Protein AF-A0AAD4UIL1-F1 (afdb_monomer_lite)

Secondary structure (DSSP, 8-state):
--TTGGGGTTSS-S---------------SS--SPPTT-EE-TT-EEEEEE-SS-EEEEE-SS-EEEEEE-THHHH-TTHHHH-TTTTT--EEEEES-GGGGGGSPPHHHHHHHHHHH--

InterPro domains:
  IPR000089 Biotin/lipoyl attachment [PS50968] (10-95)
  IPR002930 Glycine cleavage system H-protein [PTHR11715] (34-119)
  IPR003016 2-oxo acid dehydrogenase, lipoyl-binding site [PS00189] (38-67)
  IPR011053 Single hybrid motif [SSF51230] (33-117)
  IPR033753 Glycine cleavage system H-protein/Simiate [PF01597] (34-117)
  IPR033753 Glycine cleavage system H-protein/Simiate [cd06848] (34-94)

Structure (mmCIF, N/CA/C/O backbone):
data_AF-A0AAD4UIL1-F1
#
_entry.id   AF-A0AAD4UIL1-F1
#
loop_
_atom_site.group_PDB
_atom_site.id
_atom_site.type_symbol
_atom_site.label_atom_id
_atom_site.label_alt_id
_atom_site.label_comp_id
_atom_site.label_asym_id
_atom_site.label_entity_id
_atom_site.label_seq_id
_atom_site.pdbx_PDB_ins_code
_atom_site.Cartn_x
_atom_site.Cartn_y
_atom_site.Cartn_z
_atom_site.occupancy
_atom_site.B_iso_or_equiv
_atom_site.auth_seq_id
_atom_site.auth_comp_id
_atom_site.auth_asym_id
_atom_site.auth_atom_id
_atom_site.pdbx_PDB_model_num
ATOM 1 N N . MET A 1 1 ? -10.685 11.706 -0.326 1.00 35.84 1 MET A N 1
ATOM 2 C CA . MET A 1 1 ? -11.584 11.230 0.735 1.00 35.84 1 MET A CA 1
ATOM 3 C C . MET A 1 1 ? -10.868 10.108 1.486 1.00 35.84 1 MET A C 1
ATOM 5 O O . MET A 1 1 ? -11.156 8.947 1.304 1.00 35.84 1 MET A O 1
ATOM 9 N N . ALA A 1 2 ? -9.837 10.485 2.258 1.00 30.12 2 ALA A N 1
ATOM 10 C CA . ALA A 1 2 ? -9.046 9.617 3.154 1.00 30.12 2 ALA A CA 1
ATOM 11 C C . ALA A 1 2 ? -8.089 10.464 4.034 1.00 30.12 2 ALA A C 1
ATOM 13 O O . ALA A 1 2 ? -7.008 10.062 4.460 1.00 30.12 2 ALA A O 1
ATOM 14 N N . LEU A 1 3 ? -8.466 11.729 4.244 1.00 29.22 3 LEU A N 1
ATOM 15 C CA . LEU A 1 3 ? -7.540 12.845 4.435 1.00 29.22 3 LEU A CA 1
ATOM 16 C C . LEU A 1 3 ? -7.178 13.132 5.902 1.00 29.22 3 LEU A C 1
ATOM 18 O O . LEU A 1 3 ? -6.799 14.258 6.220 1.00 29.22 3 LEU A O 1
ATOM 22 N N . ARG A 1 4 ? -7.338 12.187 6.835 1.00 30.48 4 ARG A N 1
ATOM 23 C CA . ARG A 1 4 ? -7.168 12.520 8.265 1.00 30.48 4 ARG A CA 1
ATOM 24 C C . ARG A 1 4 ? -6.397 11.516 9.123 1.00 30.48 4 ARG A C 1
ATOM 26 O O . ARG A 1 4 ? -5.962 11.929 10.193 1.00 30.48 4 ARG A O 1
ATOM 33 N N . ALA A 1 5 ? -6.086 10.309 8.643 1.00 29.77 5 ALA A N 1
ATOM 34 C CA . ALA A 1 5 ? -5.159 9.407 9.347 1.00 29.77 5 ALA A CA 1
ATOM 35 C C . ALA A 1 5 ? -3.706 9.937 9.349 1.00 29.77 5 ALA A C 1
ATOM 37 O O . ALA A 1 5 ? -2.970 9.767 10.318 1.00 29.77 5 ALA A O 1
ATOM 38 N N . VAL A 1 6 ? -3.322 10.703 8.321 1.00 34.38 6 VAL A N 1
ATOM 39 C CA . VAL A 1 6 ? -1.975 11.297 8.202 1.00 34.38 6 VAL A CA 1
ATOM 40 C C . VAL A 1 6 ? -1.730 12.421 9.223 1.00 34.38 6 VAL A C 1
ATOM 42 O O . VAL A 1 6 ? -0.586 12.712 9.567 1.00 34.38 6 VAL A O 1
ATOM 45 N N . ARG A 1 7 ? -2.785 13.031 9.792 1.00 29.95 7 ARG A N 1
ATOM 46 C CA . ARG A 1 7 ? -2.612 14.101 10.793 1.00 29.95 7 ARG A CA 1
ATOM 47 C C . ARG A 1 7 ? -2.018 13.610 12.116 1.00 29.95 7 ARG A C 1
ATOM 49 O O . ARG A 1 7 ? -1.372 14.408 12.787 1.00 29.95 7 ARG A O 1
ATOM 56 N N . SER A 1 8 ? -2.159 12.327 12.463 1.00 29.12 8 SER A N 1
ATOM 57 C CA . SER A 1 8 ? -1.550 11.780 13.686 1.00 29.12 8 SER A CA 1
ATOM 58 C C . SER A 1 8 ? -0.031 11.605 13.567 1.00 29.12 8 SER A C 1
ATOM 60 O O . SER A 1 8 ? 0.677 11.647 14.568 1.00 29.12 8 SER A O 1
ATOM 62 N N . VAL A 1 9 ? 0.493 11.477 12.344 1.00 36.4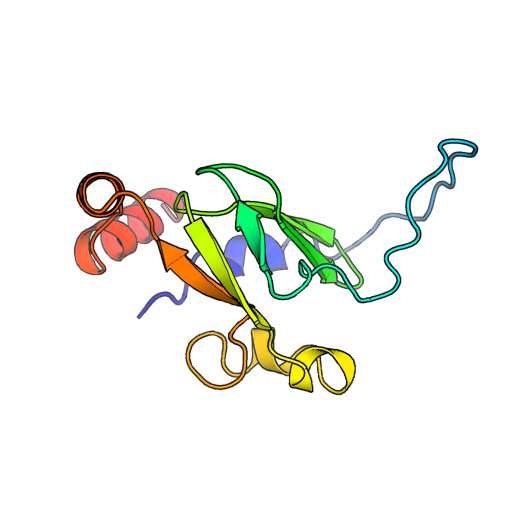1 9 VAL A N 1
ATOM 63 C CA . VAL A 1 9 ? 1.939 11.337 12.090 1.00 36.41 9 VAL A CA 1
ATOM 64 C C . VAL A 1 9 ? 2.655 12.693 12.175 1.00 36.41 9 VAL A C 1
ATOM 66 O O . VAL A 1 9 ? 3.857 12.770 12.418 1.00 36.41 9 VAL A O 1
ATOM 69 N N . GLN A 1 10 ? 1.918 13.799 12.042 1.00 28.98 10 GLN A N 1
ATOM 70 C CA . GLN A 1 10 ? 2.496 15.141 11.966 1.00 28.98 10 GLN A CA 1
ATOM 71 C C . GLN A 1 10 ? 2.915 15.721 13.332 1.00 28.98 10 GLN A C 1
ATOM 73 O O . GLN A 1 10 ? 3.679 16.686 13.365 1.00 28.98 10 GLN A O 1
ATOM 78 N N . ALA A 1 11 ? 2.474 15.135 14.453 1.00 26.31 11 ALA A N 1
ATOM 79 C CA . ALA A 1 11 ? 2.757 15.650 15.799 1.00 26.31 11 ALA A CA 1
ATOM 80 C C . ALA A 1 11 ? 4.059 15.111 16.428 1.00 26.31 11 ALA A C 1
ATOM 82 O O . ALA A 1 11 ? 4.704 15.825 17.190 1.00 26.31 11 ALA A O 1
ATOM 83 N N . ALA A 1 12 ? 4.510 13.904 16.077 1.00 30.36 12 ALA A N 1
ATOM 84 C CA . ALA A 1 12 ? 5.709 13.280 16.667 1.00 30.36 12 ALA A CA 1
ATOM 85 C C . ALA A 1 12 ? 7.016 13.674 15.957 1.00 30.36 12 ALA A C 1
ATOM 87 O O . ALA A 1 12 ? 8.059 13.041 16.064 1.00 30.36 12 ALA A O 1
ATOM 88 N N . VAL A 1 13 ? 6.945 14.743 15.178 1.00 31.59 13 VAL A N 1
ATOM 89 C CA . VAL A 1 13 ? 7.890 15.088 14.124 1.00 31.59 13 VAL A CA 1
ATOM 90 C C . VAL A 1 13 ? 8.940 16.088 14.660 1.00 31.59 13 VAL A C 1
ATOM 92 O O . VAL A 1 13 ? 9.591 16.831 13.928 1.00 31.59 13 VAL A O 1
ATOM 95 N N . GLY A 1 14 ? 9.148 16.086 15.974 1.00 29.44 14 GLY A N 1
ATOM 96 C CA . GLY A 1 14 ? 10.139 16.890 16.670 1.00 29.44 14 GLY A CA 1
ATOM 97 C C . GLY A 1 14 ? 10.820 16.068 17.752 1.00 29.44 14 GLY A C 1
ATOM 98 O O . GLY A 1 14 ? 10.195 15.736 18.748 1.00 29.44 14 GLY A O 1
ATOM 99 N N . SER A 1 15 ? 12.125 15.856 17.575 1.00 31.98 15 SER A N 1
ATOM 100 C CA . SER A 1 15 ? 13.057 15.366 18.595 1.00 31.98 15 SER A CA 1
ATOM 101 C C . SER A 1 15 ? 13.005 13.859 18.876 1.00 31.98 15 SER A C 1
ATOM 103 O O . SER A 1 15 ? 12.206 13.405 19.678 1.00 31.98 15 SER A O 1
ATOM 105 N N . LEU A 1 16 ? 13.943 13.087 18.321 1.00 33.00 16 LEU A N 1
ATOM 106 C CA . LEU A 1 16 ? 15.039 12.532 19.124 1.00 33.00 16 LEU A CA 1
ATOM 107 C C . LEU A 1 16 ? 16.069 11.809 18.250 1.00 33.00 16 LEU A C 1
ATOM 109 O O . LEU A 1 16 ? 15.821 11.422 17.116 1.00 33.00 16 LEU A O 1
ATOM 113 N N . ARG A 1 17 ? 17.275 11.740 18.802 1.00 29.45 17 ARG A N 1
ATOM 114 C CA . ARG A 1 17 ? 18.549 11.439 18.158 1.00 29.45 17 ARG A CA 1
ATOM 115 C C . ARG A 1 17 ? 18.777 9.940 17.951 1.00 29.45 17 ARG A C 1
ATOM 117 O O . ARG A 1 17 ? 18.259 9.114 18.691 1.00 29.45 17 ARG A O 1
ATOM 124 N N . ALA A 1 18 ? 19.655 9.657 16.993 1.00 35.88 18 ALA A N 1
ATOM 125 C CA . ALA A 1 18 ? 20.269 8.369 16.701 1.00 35.88 18 ALA A CA 1
ATOM 126 C C . ALA A 1 18 ? 20.747 7.593 17.941 1.00 35.88 18 ALA A C 1
ATOM 128 O O . ALA A 1 18 ? 21.434 8.155 18.796 1.00 35.88 18 ALA A O 1
ATOM 129 N N . ILE A 1 19 ? 20.497 6.279 17.942 1.00 34.09 19 ILE A N 1
ATOM 130 C CA . ILE A 1 19 ? 21.306 5.275 18.641 1.00 34.09 19 ILE A CA 1
ATOM 131 C C . ILE A 1 19 ? 21.478 4.089 17.686 1.00 34.09 19 ILE A C 1
ATOM 133 O O . ILE A 1 19 ? 20.508 3.450 17.290 1.00 34.09 19 ILE A O 1
ATOM 137 N N . SER A 1 20 ? 22.725 3.830 17.291 1.00 42.25 20 SER A N 1
ATOM 138 C CA . SER A 1 20 ? 23.121 2.630 16.555 1.00 42.25 20 SER A CA 1
ATOM 139 C C . SER A 1 20 ? 23.087 1.405 17.468 1.00 42.25 20 SER A C 1
ATOM 141 O O . SER A 1 20 ? 23.579 1.489 18.595 1.00 42.25 20 SER A O 1
ATOM 143 N N . ALA A 1 21 ? 22.647 0.255 16.957 1.00 35.38 21 ALA A N 1
ATOM 144 C CA . ALA A 1 21 ? 22.919 -1.047 17.564 1.00 35.38 21 ALA A CA 1
ATOM 145 C C . ALA A 1 21 ? 23.562 -1.998 16.527 1.00 35.38 21 ALA A C 1
ATOM 147 O O . ALA A 1 21 ? 23.149 -1.987 15.365 1.00 35.38 21 ALA A O 1
ATOM 148 N N . PRO A 1 22 ? 24.592 -2.779 16.914 1.00 46.41 22 PRO A N 1
ATOM 149 C CA . PRO A 1 22 ? 25.371 -3.625 16.015 1.00 46.41 22 PRO A CA 1
ATOM 150 C C . PRO A 1 22 ? 24.812 -5.058 15.908 1.00 46.41 22 PRO A C 1
ATOM 152 O O . PRO A 1 22 ? 24.180 -5.572 16.825 1.00 46.41 22 PRO A O 1
ATOM 155 N N . SER A 1 23 ? 25.143 -5.714 14.791 1.00 42.22 23 SER A N 1
ATOM 156 C CA . SER A 1 23 ? 25.069 -7.164 14.532 1.00 42.22 23 SER A CA 1
ATOM 157 C C . SER A 1 23 ? 23.692 -7.846 14.578 1.00 42.22 23 SER A C 1
ATOM 159 O O . SER A 1 23 ? 23.391 -8.634 15.467 1.00 42.22 23 SER A O 1
ATOM 161 N N . ALA A 1 24 ? 22.938 -7.677 13.498 1.00 35.06 24 ALA A N 1
ATOM 162 C CA . ALA A 1 24 ? 22.276 -8.793 12.824 1.00 35.06 24 ALA A CA 1
ATOM 163 C C . ALA A 1 24 ? 22.759 -8.773 11.360 1.00 35.06 24 ALA A C 1
ATOM 165 O O . ALA A 1 24 ? 23.158 -7.697 10.895 1.00 35.06 24 ALA A O 1
ATOM 166 N N . PRO A 1 25 ? 22.774 -9.891 10.608 1.00 36.41 25 PRO A N 1
ATOM 167 C CA . PRO A 1 25 ? 22.890 -9.828 9.157 1.00 36.41 25 PRO A CA 1
ATOM 168 C C . PRO A 1 25 ? 21.576 -9.246 8.627 1.00 36.41 25 PRO A C 1
ATOM 170 O O . PRO A 1 25 ? 20.727 -9.948 8.089 1.00 36.41 25 PRO A O 1
ATOM 173 N N . CYS A 1 26 ? 21.379 -7.950 8.863 1.00 30.11 26 CYS A N 1
ATOM 174 C CA . CYS A 1 26 ? 20.325 -7.169 8.264 1.00 30.11 26 CYS A CA 1
ATOM 175 C C . CYS A 1 26 ? 20.629 -7.190 6.776 1.00 30.11 26 CYS A C 1
ATOM 177 O O . CYS A 1 26 ? 21.591 -6.564 6.329 1.00 30.11 26 CYS A O 1
ATOM 179 N N . SER A 1 27 ? 19.845 -7.961 6.027 1.00 35.12 27 SER A N 1
ATOM 180 C CA . SER A 1 27 ? 19.679 -7.776 4.594 1.00 35.12 27 SER A CA 1
ATOM 181 C C . SER A 1 27 ? 19.528 -6.279 4.354 1.00 35.12 27 SER A C 1
ATOM 183 O O . SER A 1 27 ? 18.516 -5.681 4.717 1.00 35.12 27 SER A O 1
ATOM 185 N N . LEU A 1 28 ? 20.607 -5.672 3.862 1.00 30.73 28 LEU A N 1
ATOM 186 C CA . LEU A 1 28 ? 20.722 -4.246 3.623 1.00 30.73 28 LEU A CA 1
ATOM 187 C C . LEU A 1 28 ? 19.564 -3.848 2.715 1.00 30.73 28 LEU A C 1
ATOM 189 O O . LEU A 1 28 ? 19.564 -4.202 1.538 1.00 30.73 28 LEU A O 1
ATOM 193 N N . ARG A 1 29 ? 18.583 -3.118 3.239 1.00 39.31 29 ARG A N 1
ATOM 194 C CA . ARG A 1 29 ? 17.542 -2.503 2.414 1.00 39.31 29 ARG A CA 1
ATOM 195 C C . ARG A 1 29 ? 17.703 -0.984 2.474 1.00 39.31 29 ARG A C 1
ATOM 197 O O . ARG A 1 29 ? 17.083 -0.334 3.304 1.00 39.31 29 ARG A O 1
ATOM 204 N N . PRO A 1 30 ? 18.602 -0.412 1.649 1.00 36.84 30 PRO A N 1
ATOM 205 C CA . PRO A 1 30 ? 18.808 1.032 1.566 1.00 36.84 30 PRO A CA 1
ATOM 206 C C . PRO A 1 30 ? 17.734 1.654 0.671 1.00 36.84 30 PRO A C 1
ATOM 208 O O . PRO A 1 30 ? 17.709 1.316 -0.504 1.00 36.84 30 PRO A O 1
ATOM 211 N N . TRP A 1 31 ? 16.843 2.513 1.188 1.00 39.16 31 TRP A N 1
ATOM 212 C CA . TRP A 1 31 ? 15.724 3.180 0.462 1.00 39.16 31 TRP A CA 1
ATOM 213 C C . TRP A 1 31 ? 14.805 2.255 -0.387 1.00 39.16 31 TRP A C 1
ATOM 215 O O . TRP A 1 31 ? 13.803 2.693 -0.943 1.00 39.16 31 TRP A O 1
ATOM 225 N N . GLY A 1 32 ? 15.120 0.957 -0.422 1.00 50.81 32 GLY A N 1
ATOM 226 C CA . GLY A 1 32 ? 14.456 -0.181 -1.024 1.00 50.81 32 GLY A CA 1
ATOM 227 C C . GLY A 1 32 ? 13.703 -0.936 0.050 1.00 50.81 32 GLY A C 1
ATOM 228 O O . GLY A 1 32 ? 14.033 -2.060 0.393 1.00 50.81 32 GLY A O 1
ATOM 229 N N . LEU A 1 33 ? 12.695 -0.287 0.607 1.00 62.00 33 LEU A N 1
ATOM 230 C CA . LEU A 1 33 ? 11.800 -0.872 1.595 1.00 62.00 33 LEU A CA 1
ATOM 231 C C . LEU A 1 33 ? 10.497 -1.339 0.935 1.00 62.00 33 LEU A C 1
ATOM 233 O O . LEU A 1 33 ? 9.442 -1.285 1.548 1.00 62.00 33 LEU A O 1
ATOM 237 N N . LEU A 1 34 ? 10.564 -1.763 -0.329 1.00 73.50 34 LEU A N 1
ATOM 238 C CA . LEU A 1 34 ? 9.479 -2.436 -1.039 1.00 73.50 34 LEU A CA 1
ATOM 239 C C . LEU A 1 34 ? 9.962 -3.836 -1.454 1.00 73.50 34 LEU A C 1
ATOM 241 O O . LEU A 1 34 ? 11.156 -4.010 -1.719 1.00 73.50 34 LEU A O 1
ATOM 245 N N . PRO A 1 35 ? 9.069 -4.835 -1.489 1.00 82.44 35 PRO A N 1
ATOM 246 C CA . PRO A 1 35 ? 9.406 -6.208 -1.846 1.00 82.44 35 PRO A CA 1
ATOM 247 C C . PRO A 1 35 ? 9.795 -6.313 -3.323 1.00 82.44 35 PRO A C 1
ATOM 249 O O . PRO A 1 35 ? 9.455 -5.454 -4.133 1.00 82.44 35 PRO A O 1
ATOM 252 N N . GLU A 1 36 ? 10.483 -7.387 -3.702 1.00 84.94 36 GLU A N 1
ATOM 253 C CA . GLU A 1 36 ? 10.751 -7.651 -5.117 1.00 84.94 36 GLU A CA 1
ATOM 254 C C . GLU A 1 36 ? 9.479 -8.124 -5.831 1.00 84.94 36 GLU A C 1
ATOM 256 O O . GLU A 1 36 ? 8.589 -8.735 -5.230 1.00 84.94 36 GLU A O 1
ATOM 261 N N . VAL A 1 37 ? 9.394 -7.872 -7.138 1.00 88.81 37 VAL A N 1
ATOM 262 C CA . VAL A 1 37 ? 8.332 -8.455 -7.969 1.00 88.81 37 VAL A CA 1
ATOM 263 C C . VAL A 1 37 ? 8.451 -9.983 -7.926 1.00 88.81 37 VAL A C 1
ATOM 265 O O . VAL A 1 37 ? 9.544 -10.521 -8.074 1.00 88.81 37 VAL A O 1
ATOM 268 N N . GLY A 1 38 ? 7.333 -10.672 -7.708 1.00 87.00 38 GLY A N 1
ATOM 269 C CA . GLY A 1 38 ? 7.260 -12.115 -7.468 1.00 87.00 38 GLY A CA 1
ATOM 270 C C . GLY A 1 38 ? 7.302 -12.509 -5.987 1.00 87.00 38 GLY A C 1
ATOM 271 O O . GLY A 1 38 ? 7.161 -13.687 -5.656 1.00 87.00 38 GLY A O 1
ATOM 272 N N . THR A 1 39 ? 7.473 -11.550 -5.070 1.00 88.25 39 THR A N 1
ATOM 273 C CA . THR A 1 39 ? 7.409 -11.833 -3.629 1.00 88.25 39 THR A CA 1
ATOM 274 C C . THR A 1 39 ? 5.986 -12.217 -3.239 1.00 88.25 39 THR A C 1
ATOM 276 O O . THR A 1 39 ? 5.033 -11.495 -3.542 1.00 88.25 39 THR A O 1
ATOM 279 N N . LYS A 1 40 ? 5.848 -13.338 -2.529 1.00 90.75 40 LYS A N 1
ATOM 280 C CA . LYS A 1 40 ? 4.587 -13.747 -1.910 1.00 90.75 40 LYS A CA 1
ATOM 281 C C . LYS A 1 40 ? 4.466 -13.100 -0.541 1.00 90.75 40 LYS A C 1
ATOM 283 O O . LYS A 1 40 ? 5.404 -13.173 0.243 1.00 90.75 40 LYS A O 1
ATOM 288 N N . LEU A 1 41 ? 3.320 -12.491 -0.286 1.00 88.94 41 LEU A N 1
ATOM 289 C CA . LEU A 1 41 ? 2.978 -11.838 0.968 1.00 88.94 41 LEU A CA 1
ATOM 290 C C . LEU A 1 41 ? 1.714 -12.481 1.521 1.00 88.94 41 LEU A C 1
ATOM 292 O O . LEU A 1 41 ? 0.779 -12.757 0.770 1.00 88.94 41 LEU A O 1
ATOM 296 N N . ASN A 1 42 ? 1.666 -12.692 2.825 1.00 90.94 42 ASN A N 1
ATOM 297 C CA . ASN A 1 42 ? 0.458 -13.068 3.540 1.00 90.94 42 ASN A CA 1
ATOM 298 C C . ASN A 1 42 ? -0.216 -11.821 4.117 1.00 90.94 42 ASN A C 1
ATOM 300 O O . ASN A 1 42 ? 0.415 -10.787 4.342 1.00 90.94 42 ASN A O 1
ATOM 304 N N . LYS A 1 43 ? -1.515 -11.910 4.391 1.00 88.00 43 LYS A N 1
ATOM 305 C CA . LYS A 1 43 ? -2.234 -10.869 5.124 1.00 88.00 43 LYS A CA 1
ATOM 306 C C . LYS A 1 43 ? -1.536 -10.572 6.460 1.00 88.00 43 LYS A C 1
ATOM 308 O O . LYS A 1 43 ? -1.144 -11.485 7.180 1.00 88.00 43 LYS A O 1
ATOM 313 N N . GLN A 1 44 ? -1.403 -9.284 6.774 1.00 87.75 44 GLN A N 1
ATOM 314 C CA . GLN A 1 44 ? -0.668 -8.732 7.920 1.00 87.75 44 GLN A CA 1
ATOM 315 C C . GLN A 1 44 ? 0.846 -9.001 7.920 1.00 87.75 44 GLN A C 1
ATOM 317 O O . GLN A 1 44 ? 1.509 -8.694 8.907 1.00 87.75 44 GLN A O 1
ATOM 322 N N . GLU A 1 45 ? 1.415 -9.524 6.834 1.00 88.31 45 GLU A N 1
ATOM 323 C CA . GLU A 1 45 ? 2.863 -9.663 6.701 1.00 88.31 45 GLU A CA 1
ATOM 324 C C . GLU A 1 45 ? 3.508 -8.310 6.395 1.00 88.31 45 GLU A C 1
ATOM 326 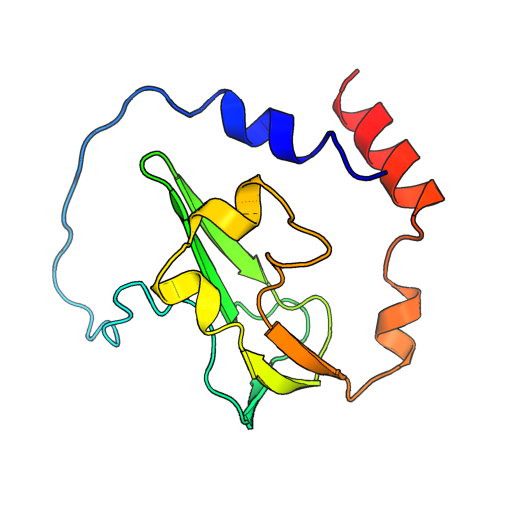O O . GLU A 1 45 ? 3.003 -7.535 5.578 1.00 88.31 45 GLU A O 1
ATOM 331 N N . GLU A 1 46 ? 4.629 -8.021 7.051 1.00 87.31 46 GLU A N 1
ATOM 332 C CA . GLU A 1 46 ? 5.430 -6.836 6.762 1.00 87.31 46 GLU A CA 1
ATOM 333 C C . GLU A 1 46 ? 6.082 -6.980 5.382 1.00 87.31 46 GLU A C 1
ATOM 335 O O . GLU A 1 46 ? 6.881 -7.886 5.146 1.00 87.31 46 GLU A O 1
ATOM 340 N N . PHE A 1 47 ? 5.763 -6.071 4.462 1.00 84.50 47 PHE A N 1
ATOM 341 C CA . PHE A 1 47 ? 6.375 -6.059 3.130 1.00 84.50 47 PHE A CA 1
ATOM 342 C C . PHE A 1 47 ? 7.402 -4.945 2.958 1.00 84.50 47 PHE A C 1
ATOM 344 O O . PHE A 1 47 ? 8.206 -4.975 2.023 1.00 84.50 47 PHE A O 1
ATOM 351 N N . GLY A 1 48 ? 7.379 -3.951 3.839 1.00 84.06 48 GLY A N 1
ATOM 352 C CA . GLY A 1 48 ? 8.139 -2.736 3.648 1.00 84.06 48 GLY A CA 1
ATOM 353 C C . GLY A 1 48 ? 8.065 -1.779 4.818 1.00 84.06 48 GLY A C 1
ATOM 354 O O . GLY A 1 48 ? 7.406 -2.044 5.814 1.00 84.06 48 GLY A O 1
ATOM 355 N N . ALA A 1 49 ? 8.705 -0.630 4.662 1.00 81.88 49 ALA A N 1
ATOM 356 C CA . ALA A 1 49 ? 8.606 0.473 5.601 1.00 81.88 49 ALA A CA 1
ATOM 357 C C . ALA A 1 49 ? 8.732 1.809 4.864 1.00 81.88 49 ALA A C 1
ATOM 359 O O . ALA A 1 49 ? 9.467 1.941 3.886 1.00 81.88 49 ALA A O 1
ATOM 360 N N . LEU A 1 50 ? 8.011 2.816 5.338 1.00 79.06 50 LEU A N 1
ATOM 361 C CA . LEU A 1 50 ? 8.209 4.197 4.924 1.00 79.06 50 LEU A CA 1
ATOM 362 C C . LEU A 1 50 ? 9.043 4.903 5.976 1.00 79.06 50 LEU A C 1
ATOM 364 O O . LEU A 1 50 ? 8.598 5.120 7.102 1.00 79.06 50 LEU A O 1
ATOM 368 N N . GLU A 1 51 ? 10.249 5.288 5.584 1.00 69.19 51 GLU A N 1
ATOM 369 C CA . GLU A 1 51 ? 11.119 6.105 6.409 1.00 69.19 51 GLU A CA 1
ATOM 370 C C . GLU A 1 51 ? 10.927 7.576 6.061 1.00 69.19 51 GLU A C 1
ATOM 372 O O . GLU A 1 51 ? 11.066 8.026 4.922 1.00 69.19 51 GLU A O 1
ATOM 377 N N . SER A 1 52 ? 10.601 8.347 7.083 1.00 65.69 52 SER A N 1
ATOM 378 C CA . SER A 1 52 ? 10.705 9.792 7.077 1.00 65.69 52 SER A CA 1
ATOM 379 C C . SER A 1 52 ? 11.904 10.201 7.925 1.00 65.69 52 SER A C 1
ATOM 381 O O . SER A 1 52 ? 1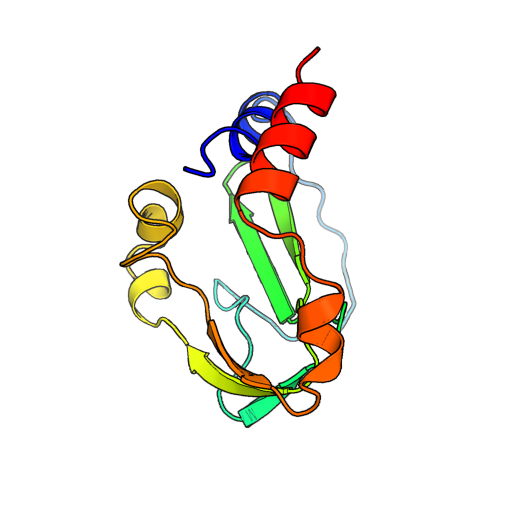2.435 9.426 8.716 1.00 65.69 52 SER A O 1
ATOM 383 N N . VAL A 1 53 ? 12.276 11.478 7.860 1.00 70.25 53 VAL A N 1
ATOM 384 C CA . VAL A 1 53 ? 13.328 12.075 8.707 1.00 70.25 53 VAL A CA 1
ATOM 385 C C . VAL A 1 53 ? 13.020 11.922 10.211 1.00 70.25 53 VAL A C 1
ATOM 387 O O . VAL A 1 53 ? 13.861 12.204 11.059 1.00 70.25 53 VAL A O 1
ATOM 390 N N . LYS A 1 54 ? 11.785 11.546 10.557 1.00 63.06 54 LYS A N 1
ATOM 391 C CA . LYS A 1 54 ? 11.224 11.673 11.902 1.00 63.06 54 LYS A CA 1
ATOM 392 C C . LYS A 1 54 ? 10.576 10.396 12.438 1.00 63.06 54 LYS A C 1
ATOM 394 O O . LYS A 1 54 ? 10.359 10.309 13.638 1.00 63.06 54 LYS A O 1
ATOM 399 N N . ALA A 1 55 ? 10.271 9.433 11.577 1.00 61.03 55 ALA A N 1
ATOM 400 C CA . ALA A 1 55 ? 9.688 8.157 11.963 1.00 61.03 55 ALA A CA 1
ATOM 401 C C . ALA A 1 55 ? 9.885 7.153 10.829 1.00 61.03 55 ALA A C 1
ATOM 403 O O . ALA A 1 55 ? 9.855 7.541 9.660 1.00 61.03 55 ALA A O 1
ATOM 404 N N . ALA A 1 56 ? 10.035 5.885 11.190 1.00 73.56 56 ALA A N 1
ATOM 405 C CA . ALA A 1 56 ? 9.760 4.779 10.291 1.00 73.56 56 ALA A CA 1
ATOM 406 C C . ALA A 1 56 ? 8.327 4.304 10.557 1.00 73.56 56 ALA A C 1
ATOM 408 O O . ALA A 1 56 ? 7.846 4.359 11.690 1.00 73.56 56 ALA A O 1
ATOM 409 N N . SER A 1 57 ? 7.618 3.907 9.511 1.00 79.88 57 SER A N 1
ATOM 410 C CA . SER A 1 57 ? 6.323 3.245 9.627 1.00 79.88 57 SER A CA 1
ATOM 411 C C . SER A 1 57 ? 6.375 1.959 8.832 1.00 79.88 57 SER A C 1
ATOM 413 O O . SER A 1 57 ? 6.565 2.000 7.616 1.00 79.88 57 SER A O 1
ATOM 415 N N . GLU A 1 58 ? 6.224 0.833 9.518 1.00 84.88 58 GLU A N 1
ATOM 416 C CA . GLU A 1 58 ? 6.167 -0.476 8.885 1.00 84.88 58 GLU A CA 1
ATOM 417 C C . GLU A 1 58 ? 4.881 -0.605 8.061 1.00 84.88 58 GLU A C 1
ATOM 419 O O . GLU A 1 58 ? 3.803 -0.132 8.437 1.00 84.88 58 GLU A O 1
ATOM 424 N N . LEU A 1 59 ? 5.007 -1.233 6.899 1.00 86.56 59 LEU A N 1
ATOM 425 C CA . LEU A 1 59 ? 3.930 -1.466 5.956 1.00 86.56 59 LEU A CA 1
ATOM 426 C C . LEU A 1 59 ? 3.544 -2.938 5.994 1.00 86.56 59 LEU A C 1
ATOM 428 O O . LEU A 1 59 ? 4.355 -3.818 5.700 1.00 86.56 59 LEU A O 1
ATOM 432 N N . TYR A 1 60 ? 2.275 -3.182 6.294 1.00 88.25 60 TYR A N 1
ATOM 433 C CA . TYR A 1 60 ? 1.706 -4.519 6.380 1.00 88.25 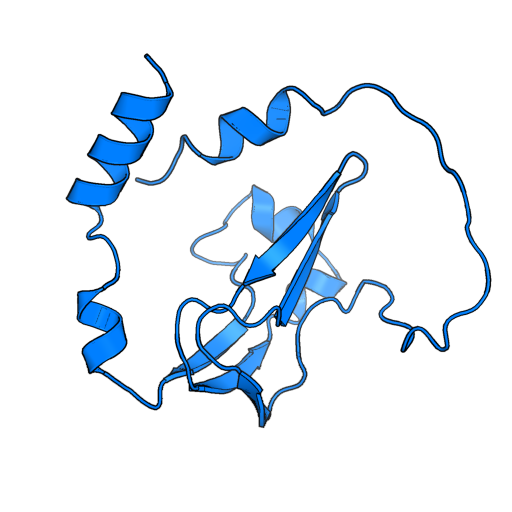60 TYR A CA 1
ATOM 434 C C . TYR A 1 60 ? 0.787 -4.781 5.195 1.00 88.25 60 TYR A C 1
ATOM 436 O O . TYR A 1 60 ? 0.010 -3.909 4.794 1.00 88.25 60 TYR A O 1
ATOM 444 N N . SER A 1 61 ? 0.863 -5.987 4.637 1.00 89.31 61 SER A N 1
ATOM 445 C CA . SER A 1 61 ? 0.034 -6.369 3.503 1.00 89.31 61 SER A CA 1
ATOM 446 C C . SER A 1 61 ? -1.421 -6.507 3.957 1.00 89.31 61 SER A C 1
ATOM 448 O O . SER A 1 61 ? -1.695 -7.256 4.898 1.00 89.31 61 SER A O 1
ATOM 450 N N . PRO A 1 62 ? -2.384 -5.828 3.313 1.00 87.81 62 PRO A N 1
ATOM 451 C CA . PRO A 1 62 ? -3.793 -5.983 3.661 1.00 87.81 62 PRO A CA 1
ATOM 452 C C . PRO A 1 62 ? -4.353 -7.345 3.231 1.00 87.81 62 PRO A C 1
ATOM 454 O O . PRO A 1 62 ? -5.360 -7.781 3.781 1.00 87.81 62 PRO A O 1
ATOM 457 N N . LEU A 1 63 ? -3.711 -8.005 2.259 1.00 89.44 63 LEU A N 1
ATOM 458 C CA . LEU A 1 63 ? -4.179 -9.234 1.620 1.00 89.44 63 LEU A CA 1
ATOM 459 C C . LEU A 1 63 ? -3.029 -10.223 1.411 1.00 89.44 63 LEU A C 1
ATOM 461 O O . LEU A 1 63 ? -1.862 -9.838 1.317 1.00 89.44 63 LEU A O 1
ATOM 465 N N . SER A 1 64 ? -3.375 -11.494 1.272 1.00 90.81 64 SER A N 1
ATOM 466 C CA . SER A 1 64 ? -2.462 -12.558 0.872 1.00 90.81 64 SER A CA 1
ATOM 467 C C . SER A 1 64 ? -2.377 -12.640 -0.656 1.00 90.81 64 SER A C 1
ATOM 469 O O . SER A 1 64 ? -3.402 -12.719 -1.340 1.00 90.81 64 SER A O 1
ATOM 471 N N . GLY A 1 65 ? -1.173 -12.653 -1.224 1.00 91.69 65 GLY A N 1
ATOM 472 C CA . GLY A 1 65 ? -0.979 -12.635 -2.673 1.00 91.69 65 GLY A CA 1
ATOM 473 C C . GLY A 1 65 ? 0.474 -12.550 -3.128 1.00 91.69 65 GLY A C 1
ATOM 474 O O . GLY A 1 65 ? 1.399 -12.792 -2.358 1.00 91.69 65 GLY A O 1
ATOM 475 N N . GLU A 1 66 ? 0.671 -12.204 -4.397 1.00 89.56 66 GLU A N 1
ATOM 476 C CA . GLU A 1 66 ? 1.987 -12.072 -5.031 1.00 89.56 66 GLU A CA 1
ATOM 477 C C . GLU A 1 66 ? 2.165 -10.685 -5.654 1.00 89.56 66 GLU A C 1
ATOM 479 O O . GLU A 1 66 ? 1.292 -10.194 -6.374 1.00 89.56 66 GLU A O 1
ATOM 484 N N . VAL A 1 67 ? 3.303 -10.046 -5.378 1.00 91.50 67 VAL A N 1
ATOM 485 C CA . VAL A 1 67 ? 3.645 -8.711 -5.882 1.00 91.50 67 VAL A CA 1
ATOM 486 C C . VAL A 1 67 ? 3.920 -8.775 -7.380 1.00 91.50 67 VAL A C 1
ATOM 488 O O . VAL A 1 67 ? 4.839 -9.455 -7.820 1.00 91.50 67 VAL A O 1
ATOM 491 N N . THR A 1 68 ? 3.172 -8.018 -8.175 1.00 88.94 68 THR A N 1
ATOM 492 C CA . THR A 1 68 ? 3.334 -7.961 -9.634 1.00 88.94 68 THR A CA 1
ATOM 493 C C . THR A 1 68 ? 4.101 -6.738 -10.103 1.00 88.94 68 THR A C 1
ATOM 495 O O . THR A 1 68 ? 4.731 -6.770 -11.157 1.00 88.94 68 THR A O 1
ATOM 498 N N . GLU A 1 69 ? 4.031 -5.637 -9.358 1.00 87.50 69 GLU A N 1
ATOM 499 C CA . GLU A 1 69 ? 4.648 -4.377 -9.760 1.00 87.50 69 GLU A CA 1
ATOM 500 C C . GLU A 1 69 ? 5.052 -3.558 -8.537 1.00 87.50 69 GLU A C 1
ATOM 502 O O . GLU A 1 69 ? 4.363 -3.569 -7.517 1.00 87.50 69 GLU A O 1
ATOM 507 N N . ILE A 1 70 ? 6.144 -2.808 -8.666 1.00 88.81 70 ILE A N 1
ATOM 508 C CA . ILE A 1 70 ? 6.618 -1.868 -7.650 1.00 88.81 70 ILE A CA 1
ATOM 509 C C . ILE A 1 70 ? 6.815 -0.492 -8.267 1.00 88.81 70 ILE A C 1
ATOM 511 O O . ILE A 1 70 ? 7.264 -0.377 -9.414 1.00 88.81 70 ILE A O 1
ATOM 515 N N . ASN A 1 71 ? 6.515 0.555 -7.505 1.00 87.06 71 ASN A N 1
ATOM 516 C CA . ASN A 1 71 ? 6.661 1.914 -7.996 1.00 87.06 71 ASN A CA 1
ATOM 517 C C . ASN A 1 71 ? 8.119 2.379 -7.928 1.00 87.06 71 ASN A C 1
ATOM 519 O O . ASN A 1 71 ? 8.594 2.912 -6.924 1.00 87.06 71 ASN A O 1
ATOM 523 N N . LYS A 1 72 ? 8.833 2.206 -9.041 1.00 85.19 72 LYS A N 1
ATOM 524 C CA . LYS A 1 72 ? 10.235 2.625 -9.170 1.00 85.19 72 LYS A CA 1
ATOM 525 C C . LYS A 1 72 ? 10.418 4.143 -9.082 1.00 85.19 72 LYS A C 1
ATOM 527 O O . LYS A 1 72 ? 11.499 4.583 -8.704 1.00 85.19 72 LYS A O 1
ATOM 532 N N . ALA A 1 73 ? 9.382 4.939 -9.368 1.00 84.19 73 ALA A N 1
ATOM 533 C CA . ALA A 1 73 ? 9.465 6.400 -9.295 1.00 84.19 73 ALA A CA 1
ATOM 534 C C . ALA A 1 73 ? 9.691 6.904 -7.859 1.00 84.19 73 ALA A C 1
ATOM 536 O O . ALA A 1 73 ? 10.237 7.988 -7.665 1.00 84.19 73 ALA A O 1
ATOM 537 N N . LEU A 1 74 ? 9.336 6.105 -6.845 1.00 80.19 74 LEU A N 1
ATOM 538 C CA . LEU A 1 74 ? 9.568 6.444 -5.439 1.00 80.19 74 LEU A CA 1
ATOM 539 C C . LEU A 1 74 ? 11.045 6.415 -5.042 1.00 80.19 74 LEU A C 1
ATOM 541 O O . LEU A 1 74 ? 11.416 7.099 -4.092 1.00 80.19 74 LEU A O 1
ATOM 545 N N . ALA A 1 75 ? 11.888 5.676 -5.771 1.00 79.25 75 ALA A N 1
ATOM 546 C CA . ALA A 1 75 ? 13.329 5.665 -5.528 1.00 79.25 75 ALA A CA 1
ATOM 547 C C . ALA A 1 75 ? 13.967 7.026 -5.853 1.00 79.25 75 ALA A C 1
ATOM 549 O O . ALA A 1 75 ? 14.873 7.474 -5.156 1.00 79.25 75 ALA A O 1
ATOM 550 N N . GLU A 1 76 ? 13.471 7.697 -6.895 1.00 79.69 76 GLU A N 1
ATOM 551 C CA . GLU A 1 76 ? 13.953 9.016 -7.317 1.00 79.69 76 GLU A CA 1
ATOM 552 C C . GLU A 1 76 ? 13.170 10.155 -6.650 1.00 79.69 76 GLU A C 1
ATOM 554 O O . GLU A 1 76 ? 13.719 11.226 -6.386 1.00 79.69 76 GLU A O 1
ATOM 559 N N . ASN A 1 77 ? 11.885 9.935 -6.357 1.00 80.75 77 ASN A N 1
ATOM 560 C CA . ASN A 1 77 ? 10.999 10.940 -5.785 1.00 80.75 77 ASN A CA 1
ATOM 561 C C . ASN A 1 77 ? 10.096 10.357 -4.681 1.00 80.75 77 ASN A C 1
ATOM 563 O O . ASN A 1 77 ? 8.884 10.201 -4.871 1.00 80.75 77 ASN A O 1
ATOM 567 N N . PRO A 1 78 ? 10.644 10.107 -3.478 1.00 79.25 78 PRO A N 1
ATOM 568 C CA . PRO A 1 78 ? 9.864 9.594 -2.348 1.00 79.25 78 PRO A CA 1
ATOM 569 C C . PRO A 1 78 ? 8.783 10.583 -1.876 1.00 79.25 78 PRO A C 1
ATOM 571 O O . PRO A 1 78 ? 7.824 10.207 -1.207 1.00 79.25 78 PRO A O 1
ATOM 574 N N . GLY A 1 79 ? 8.885 11.863 -2.260 1.00 78.56 79 GLY A N 1
ATOM 575 C CA . GLY A 1 79 ? 7.886 12.886 -1.959 1.00 78.56 79 GLY A CA 1
ATOM 576 C C . GLY A 1 79 ? 6.531 12.673 -2.645 1.00 78.56 79 GLY A C 1
ATOM 577 O O . GLY A 1 79 ? 5.556 13.309 -2.238 1.00 78.56 79 GLY A O 1
ATOM 578 N N . LEU A 1 80 ? 6.445 11.789 -3.648 1.00 81.69 80 LEU A N 1
ATOM 579 C CA . LEU A 1 80 ? 5.186 11.447 -4.319 1.00 81.69 80 LEU A CA 1
ATOM 580 C C . LEU A 1 80 ? 4.169 10.828 -3.359 1.00 81.69 80 LEU A C 1
ATOM 582 O O . LEU A 1 80 ? 2.993 11.171 -3.444 1.00 81.69 80 LEU A O 1
ATOM 586 N N . VAL A 1 81 ? 4.620 10.035 -2.380 1.00 83.94 81 VAL A N 1
ATOM 587 C CA . VAL A 1 81 ? 3.748 9.449 -1.346 1.00 83.94 81 VAL A CA 1
ATOM 588 C C . VAL A 1 81 ? 2.980 10.536 -0.583 1.00 83.94 81 VAL A C 1
ATOM 590 O O . VAL A 1 81 ? 1.811 10.365 -0.258 1.00 83.94 81 VAL A O 1
ATOM 593 N N . ASN A 1 82 ? 3.604 11.696 -0.352 1.00 83.94 82 ASN A N 1
ATOM 594 C CA . ASN A 1 82 ? 2.971 12.813 0.353 1.00 83.94 82 ASN A CA 1
ATOM 595 C C . ASN A 1 82 ? 2.067 13.665 -0.548 1.00 83.94 82 ASN A C 1
ATOM 597 O O . ASN A 1 82 ? 1.111 14.266 -0.062 1.00 83.94 82 ASN A O 1
ATOM 601 N N . LYS A 1 83 ? 2.401 13.783 -1.838 1.00 82.56 83 LYS A N 1
ATOM 602 C CA . LYS A 1 83 ? 1.692 14.665 -2.779 1.00 82.56 83 LYS A CA 1
ATOM 603 C C . LYS A 1 83 ? 0.495 13.986 -3.436 1.00 82.56 83 LYS A C 1
ATOM 605 O O . LYS A 1 83 ? -0.522 14.641 -3.628 1.00 82.56 83 LYS A O 1
ATOM 610 N N . SER A 1 84 ? 0.626 12.707 -3.782 1.00 84.50 84 SER A N 1
ATOM 611 C CA . SER A 1 84 ? -0.392 11.947 -4.505 1.00 84.50 84 SER A CA 1
ATOM 612 C C . SER A 1 84 ? -0.412 10.482 -4.063 1.00 84.50 84 SER A C 1
ATOM 614 O O . SER A 1 84 ? -0.056 9.581 -4.810 1.00 84.50 84 SER A O 1
ATOM 616 N N . CYS A 1 85 ? -0.828 10.219 -2.823 1.00 81.88 85 CYS A N 1
ATOM 617 C CA . CYS A 1 85 ? -0.854 8.864 -2.255 1.00 81.88 85 CYS A CA 1
ATOM 618 C C . CYS A 1 85 ? -1.786 7.871 -2.981 1.00 81.88 85 CYS A C 1
ATOM 620 O O . CYS A 1 85 ? -1.607 6.667 -2.822 1.00 81.88 85 CYS A O 1
ATOM 622 N N . TYR A 1 86 ? -2.764 8.356 -3.757 1.00 79.25 86 TYR A N 1
ATOM 623 C CA . TYR A 1 86 ? -3.722 7.518 -4.496 1.00 79.25 86 TYR A CA 1
ATOM 624 C C . TYR A 1 86 ? -3.397 7.347 -5.977 1.00 79.25 86 TYR A C 1
ATOM 626 O O . TYR A 1 86 ? -3.872 6.387 -6.577 1.00 79.25 86 TYR A O 1
ATOM 634 N N . GLU A 1 87 ? -2.619 8.259 -6.563 1.00 85.56 87 GLU A N 1
ATOM 635 C CA . GLU A 1 87 ? -2.285 8.208 -7.987 1.00 85.56 87 GLU A CA 1
ATOM 636 C C . GLU A 1 87 ? -0.808 7.859 -8.143 1.00 85.56 87 GLU A C 1
ATOM 638 O O . GLU A 1 87 ? -0.474 6.683 -8.172 1.00 85.56 87 GLU A O 1
ATOM 643 N N . ASP A 1 88 ? 0.091 8.843 -8.165 1.00 83.31 88 ASP A N 1
ATOM 644 C CA . ASP A 1 88 ? 1.507 8.633 -8.503 1.00 83.31 88 ASP A CA 1
ATOM 645 C C . ASP A 1 88 ? 2.350 8.047 -7.357 1.00 83.31 88 ASP A C 1
ATOM 647 O O . ASP A 1 88 ? 3.463 7.566 -7.570 1.00 83.31 88 ASP A O 1
ATOM 651 N N . GLY A 1 89 ? 1.840 8.102 -6.128 1.00 85.12 89 GLY A N 1
ATOM 652 C CA . GLY A 1 89 ? 2.498 7.681 -4.891 1.00 85.12 89 GLY A CA 1
ATOM 653 C C . GLY A 1 89 ? 2.138 6.270 -4.427 1.00 85.12 89 GLY A C 1
ATOM 654 O O . GLY A 1 89 ? 2.368 5.948 -3.262 1.00 85.12 89 GLY A O 1
ATOM 655 N N . TRP A 1 90 ? 1.563 5.438 -5.300 1.00 89.00 90 TRP A N 1
ATOM 656 C CA . TRP A 1 90 ? 1.303 4.023 -5.014 1.00 89.00 90 TRP A CA 1
ATOM 657 C C . TRP A 1 90 ? 2.605 3.269 -4.707 1.00 89.00 90 TRP A C 1
ATOM 659 O O . TRP A 1 90 ? 3.661 3.623 -5.221 1.00 89.00 90 TRP A O 1
ATOM 669 N N . LEU A 1 91 ? 2.544 2.226 -3.876 1.00 87.44 91 LEU A N 1
ATOM 670 C CA . LEU A 1 91 ? 3.737 1.507 -3.406 1.00 87.44 91 LEU A CA 1
ATOM 671 C C . LEU A 1 91 ? 3.986 0.226 -4.212 1.00 87.44 91 LEU A C 1
ATOM 673 O O . LEU A 1 91 ? 5.006 0.083 -4.887 1.00 87.44 91 LEU A O 1
ATOM 677 N N . ILE A 1 92 ? 3.020 -0.693 -4.158 1.00 89.44 92 ILE A N 1
ATOM 678 C CA . ILE A 1 92 ? 3.060 -1.995 -4.825 1.00 89.44 92 ILE A CA 1
ATOM 679 C C . ILE A 1 92 ? 1.719 -2.292 -5.490 1.00 89.44 92 ILE A C 1
ATOM 681 O O . ILE A 1 92 ? 0.674 -1.806 -5.054 1.00 89.44 92 ILE A O 1
ATOM 685 N N . LYS A 1 93 ? 1.749 -3.135 -6.519 1.00 89.50 93 LYS A N 1
ATOM 686 C CA . LYS A 1 93 ? 0.580 -3.855 -7.022 1.00 89.50 93 LYS A CA 1
ATOM 687 C C . LYS A 1 93 ? 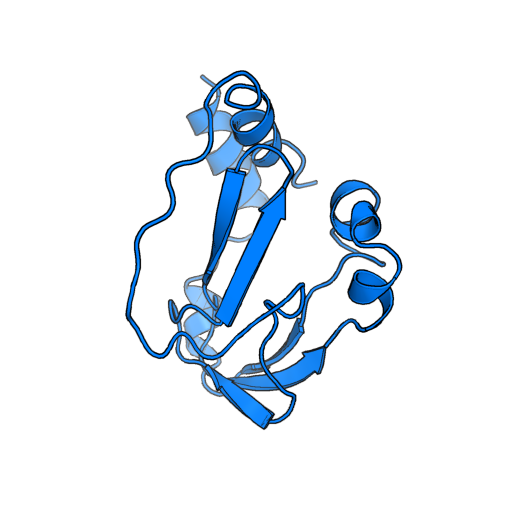0.799 -5.334 -6.781 1.00 89.50 93 LYS A C 1
ATOM 689 O O . LYS A 1 93 ? 1.912 -5.831 -6.949 1.00 89.50 93 LYS A O 1
ATOM 694 N N . MET A 1 94 ? -0.264 -6.025 -6.405 1.00 90.38 94 MET A N 1
ATOM 695 C CA . MET A 1 94 ? -0.232 -7.457 -6.155 1.00 90.38 94 MET A CA 1
ATOM 696 C C . MET A 1 94 ? -1.496 -8.124 -6.679 1.00 90.38 94 MET A C 1
ATOM 698 O O . MET A 1 94 ? -2.567 -7.514 -6.704 1.00 90.38 94 MET A O 1
ATOM 702 N N . ILE A 1 95 ? -1.367 -9.388 -7.067 1.00 89.38 95 ILE A N 1
ATOM 703 C CA . ILE A 1 95 ? -2.502 -10.275 -7.304 1.00 89.38 95 ILE A CA 1
ATOM 704 C C . ILE A 1 95 ? -2.805 -10.959 -5.979 1.00 89.38 95 ILE A C 1
ATOM 706 O O . ILE A 1 95 ? -1.948 -11.643 -5.425 1.00 89.38 95 ILE A O 1
ATOM 710 N N . PHE A 1 96 ? -4.014 -10.765 -5.468 1.00 88.12 96 PHE A N 1
ATOM 711 C CA . PHE A 1 96 ? -4.472 -11.446 -4.265 1.00 88.12 96 PHE A CA 1
ATOM 712 C C . PHE A 1 96 ? -4.934 -12.867 -4.597 1.00 88.12 96 PHE A C 1
ATOM 714 O O . PHE A 1 96 ? -5.549 -13.120 -5.633 1.00 88.12 96 PHE A O 1
ATOM 721 N N . SER A 1 97 ? -4.638 -13.795 -3.695 1.00 83.81 97 SER A N 1
ATOM 722 C CA . SER A 1 97 ? -4.975 -15.213 -3.849 1.00 83.81 97 SER A CA 1
ATOM 723 C C . SER A 1 97 ? -6.332 -15.559 -3.234 1.00 83.81 97 SER A C 1
ATOM 725 O O . SER A 1 97 ? -6.947 -16.547 -3.630 1.00 83.81 97 SER A O 1
ATOM 727 N N . ASN A 1 98 ? -6.796 -14.768 -2.260 1.00 85.56 98 ASN A N 1
ATOM 728 C CA . ASN A 1 98 ? -7.994 -15.055 -1.477 1.00 85.56 98 ASN A CA 1
ATOM 729 C C . ASN A 1 98 ? -8.997 -13.885 -1.539 1.00 85.56 98 ASN A C 1
ATOM 731 O O . ASN A 1 98 ? -8.784 -12.871 -0.876 1.00 85.56 98 ASN A O 1
ATOM 735 N N . PRO A 1 99 ? -10.091 -13.995 -2.315 1.00 86.44 99 PRO A N 1
ATOM 736 C CA . PRO A 1 99 ? -11.060 -12.909 -2.458 1.00 86.44 99 PRO A CA 1
ATOM 737 C C . PRO A 1 99 ? -11.866 -12.649 -1.179 1.00 86.44 99 PRO A C 1
ATOM 739 O O . PRO A 1 99 ? -12.304 -11.523 -0.981 1.00 86.44 99 PRO A O 1
ATOM 742 N N . SER A 1 100 ? -12.025 -13.640 -0.294 1.00 87.31 100 SER A N 1
ATOM 743 C CA . SER A 1 100 ? -12.785 -13.483 0.956 1.00 87.31 100 SER A CA 1
ATOM 744 C C . SER A 1 100 ? -12.134 -12.499 1.933 1.00 87.31 100 SER A C 1
ATOM 746 O O . SER A 1 100 ? -12.803 -11.955 2.803 1.00 87.31 100 SER A O 1
ATOM 748 N N . GLU A 1 101 ? -10.830 -12.243 1.796 1.00 83.94 101 GLU A N 1
ATOM 749 C CA . GLU A 1 101 ? -10.124 -11.249 2.615 1.00 83.94 101 GLU A CA 1
ATOM 750 C C . GLU A 1 101 ? -10.538 -9.808 2.262 1.00 83.94 101 GLU A C 1
ATOM 752 O O . GLU A 1 101 ? -10.339 -8.902 3.069 1.00 83.94 101 GLU A O 1
ATOM 757 N N . LEU A 1 102 ? -11.153 -9.582 1.091 1.00 84.88 102 LEU A N 1
ATOM 758 C CA . LEU A 1 102 ? -11.695 -8.274 0.709 1.00 84.88 102 LEU A CA 1
ATOM 759 C C . LEU A 1 102 ? -12.908 -7.885 1.556 1.00 84.88 102 LEU A C 1
ATOM 761 O O 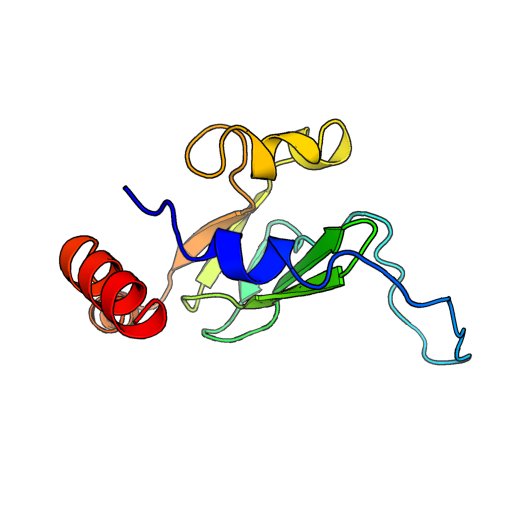. LEU A 1 102 ? -13.080 -6.704 1.847 1.00 84.88 102 LEU A O 1
ATOM 765 N N . ASP A 1 103 ? -13.714 -8.862 1.977 1.00 86.88 103 ASP A N 1
ATOM 766 C CA . ASP A 1 103 ? -14.900 -8.626 2.808 1.00 86.88 103 ASP A CA 1
ATOM 767 C C . ASP A 1 103 ? -14.530 -8.145 4.221 1.00 86.88 103 ASP A C 1
ATOM 769 O O . ASP A 1 103 ? -15.348 -7.553 4.924 1.00 86.88 103 ASP A O 1
ATOM 773 N N . GLU A 1 104 ? -13.284 -8.378 4.641 1.00 87.56 104 GLU A N 1
ATOM 774 C CA . GLU A 1 104 ? -12.749 -7.902 5.917 1.00 87.56 104 GLU A CA 1
ATOM 775 C C . GLU A 1 104 ? -12.242 -6.453 5.857 1.00 87.56 104 GLU A C 1
ATOM 777 O O . GLU A 1 104 ? -11.992 -5.838 6.898 1.00 87.56 104 GLU A O 1
ATOM 782 N N . LEU A 1 105 ? -12.072 -5.893 4.655 1.00 87.19 105 LEU A N 1
ATOM 783 C CA . LEU A 1 105 ? -11.619 -4.519 4.483 1.00 87.19 105 LEU A CA 1
ATOM 784 C C . LEU A 1 105 ? -12.766 -3.534 4.710 1.00 87.19 105 LEU A C 1
ATOM 786 O O . LEU A 1 105 ? -13.929 -3.771 4.385 1.00 87.19 105 LEU A O 1
ATOM 790 N N . MET A 1 106 ? -12.425 -2.372 5.259 1.00 87.44 106 MET A N 1
ATOM 791 C CA . MET A 1 106 ? -13.404 -1.312 5.469 1.00 87.44 106 MET A CA 1
ATOM 792 C C . MET A 1 106 ? -13.786 -0.669 4.135 1.00 87.44 106 MET A C 1
ATOM 794 O O . MET A 1 106 ? -12.918 -0.322 3.333 1.00 87.44 106 MET A O 1
ATOM 798 N N . SER A 1 107 ? -15.082 -0.431 3.934 1.00 89.81 107 SER A N 1
ATOM 799 C CA . SER A 1 107 ? -15.541 0.450 2.861 1.00 89.81 107 SER A CA 1
ATOM 800 C C . SER A 1 107 ? -15.084 1.891 3.108 1.00 89.81 107 SER A C 1
ATOM 802 O O . SER A 1 107 ? -14.803 2.286 4.244 1.00 89.81 107 SER A O 1
ATOM 804 N N . GLU A 1 108 ? -15.053 2.703 2.051 1.00 86.69 108 GLU A N 1
ATOM 805 C CA . GLU A 1 108 ? -14.685 4.121 2.142 1.00 86.69 108 GLU A CA 1
ATOM 806 C C . GLU A 1 108 ? -15.521 4.867 3.197 1.00 86.69 108 GLU A C 1
ATOM 808 O O . GLU A 1 108 ? -14.978 5.560 4.060 1.00 86.69 108 GLU A O 1
ATOM 813 N N . GLU A 1 109 ? -16.838 4.645 3.202 1.00 89.81 109 GLU A N 1
ATOM 814 C CA . GLU A 1 109 ? -17.754 5.244 4.178 1.00 89.81 109 GLU A CA 1
ATOM 815 C C . GLU A 1 109 ? -17.473 4.788 5.617 1.00 89.81 109 GLU A C 1
ATOM 817 O O . GLU A 1 109 ? -17.553 5.583 6.560 1.00 89.81 109 GLU A O 1
ATOM 822 N N . ALA A 1 110 ? -17.156 3.502 5.806 1.00 89.12 110 ALA A N 1
ATOM 823 C CA . ALA A 1 110 ? -16.830 2.952 7.117 1.00 89.12 110 ALA A CA 1
ATOM 824 C C . ALA A 1 110 ? -15.512 3.536 7.643 1.00 89.12 110 ALA A C 1
ATOM 826 O O . ALA A 1 110 ? -15.423 3.907 8.816 1.00 89.12 110 ALA A O 1
ATOM 827 N N . TYR A 1 111 ? -14.511 3.679 6.773 1.00 88.06 111 TYR A N 1
ATOM 828 C CA . TYR A 1 111 ? -13.219 4.257 7.128 1.00 88.06 111 TYR A CA 1
ATOM 829 C C . TYR A 1 111 ? -13.321 5.755 7.451 1.00 88.06 111 TYR A C 1
ATOM 831 O O . TYR A 1 111 ? -12.704 6.227 8.407 1.00 88.06 111 TYR A O 1
ATOM 839 N N . GLU A 1 112 ? -14.153 6.517 6.731 1.00 88.75 112 GLU A N 1
ATOM 840 C CA . GLU A 1 112 ? -14.380 7.932 7.044 1.00 88.75 112 GLU A CA 1
ATOM 841 C C . GLU A 1 112 ? -14.999 8.117 8.440 1.00 88.75 112 GLU A C 1
ATOM 843 O O . GLU A 1 112 ? -14.571 8.990 9.202 1.00 88.75 112 GLU A O 1
ATOM 848 N N . LYS A 1 113 ? -15.976 7.275 8.804 1.00 91.38 113 LYS A N 1
ATOM 849 C CA . LYS A 1 113 ? -16.568 7.262 10.152 1.00 91.38 113 LYS A CA 1
ATOM 850 C C . LYS A 1 113 ? -15.537 6.892 11.217 1.00 91.38 113 LYS A C 1
ATOM 852 O O . LYS A 1 113 ? -15.466 7.565 12.242 1.00 91.38 113 LYS A O 1
ATOM 857 N N . TYR A 1 114 ? -14.714 5.877 10.953 1.00 89.81 114 TYR A N 1
ATOM 858 C CA . TYR A 1 114 ? -13.638 5.459 11.851 1.00 89.81 114 TYR A CA 1
ATOM 859 C C . TYR A 1 114 ? -12.659 6.603 12.129 1.00 89.81 114 TYR A C 1
ATOM 861 O O . TYR A 1 114 ? -12.419 6.941 13.286 1.00 89.81 114 TYR A O 1
ATOM 869 N N . ILE A 1 115 ? -12.179 7.291 11.089 1.00 89.81 115 ILE A N 1
ATOM 870 C CA . ILE A 1 115 ? -11.278 8.437 11.263 1.00 89.81 115 ILE A CA 1
ATOM 871 C C . ILE A 1 115 ? -11.935 9.562 12.073 1.00 89.81 115 ILE A C 1
ATOM 873 O O . ILE A 1 115 ? -11.269 10.161 12.916 1.00 89.81 115 ILE A O 1
ATOM 877 N N . LYS A 1 116 ? -13.218 9.867 11.830 1.00 89.19 116 LYS A N 1
ATOM 878 C CA . LYS A 1 116 ? -13.941 10.884 12.612 1.00 89.19 116 LYS A CA 1
ATOM 879 C C . LYS A 1 116 ? -13.982 10.516 14.096 1.00 89.19 116 LYS A C 1
ATOM 881 O O . LYS A 1 116 ? -13.692 11.380 14.910 1.00 89.19 116 LYS A O 1
ATOM 886 N N . SER A 1 117 ? -14.230 9.246 14.422 1.00 88.69 117 SER A N 1
ATOM 887 C CA . SER A 1 117 ? -14.300 8.770 15.813 1.00 88.69 117 SER A CA 1
ATOM 888 C C . SER A 1 117 ? -12.972 8.816 16.581 1.00 88.69 117 SER A C 1
ATOM 890 O O . SER A 1 117 ? -12.983 8.896 17.799 1.00 88.69 117 SER A O 1
ATOM 892 N N . ILE A 1 118 ? -11.826 8.773 15.891 1.00 87.50 118 ILE A N 1
ATOM 893 C CA . ILE A 1 118 ? -10.487 8.829 16.518 1.00 87.50 118 ILE A CA 1
ATOM 894 C C . ILE A 1 118 ? -10.048 10.275 16.791 1.00 87.50 118 ILE A C 1
ATOM 896 O O . ILE A 1 118 ? -9.085 10.511 17.515 1.00 87.50 118 ILE A O 1
ATOM 900 N N . GLN A 1 119 ? -10.698 11.249 16.152 1.00 69.88 119 GLN A N 1
ATOM 901 C CA . GLN A 1 119 ? -10.323 12.663 16.226 1.00 69.88 119 GLN A CA 1
ATOM 902 C C . GLN A 1 119 ? -11.177 13.486 17.193 1.00 69.88 119 GLN A C 1
ATOM 904 O O . GLN A 1 119 ? -10.926 14.687 17.318 1.00 69.88 119 GLN A O 1
ATOM 909 N N . GLU A 1 120 ? -12.164 12.858 17.827 1.00 53.91 120 GLU A N 1
ATOM 910 C CA . GLU A 1 120 ? -12.906 13.387 18.977 1.00 53.91 120 GLU A CA 1
ATOM 911 C C . GLU A 1 120 ? -12.214 12.996 20.287 1.00 53.91 120 GLU A C 1
ATOM 913 O O . GLU A 1 120 ? -12.181 13.859 21.193 1.00 53.91 120 GLU A O 1
#

pLDDT: mean 70.79, std 23.11, range [26.31, 91.69]

Foldseek 3Di:
DLPFVVVVVVVQQDDDDDDDDDDDPPPDQDLNQAADAFDWAAAQGFGGWDDDPRDIGTDGDLATFTWHDALPVCSVPVCCCVVPVPPNNDGTDTDGPDPVSVVVDDDPVRSVVVSVVVVD

Organism: NCBI:txid230172

Radius of gyration: 16.24 Å; chains: 1; bounding box: 43×32×29 Å

Sequence (120 aa):
MALRAVRSVQAAVGSLRAISAPSAPCSLRPWGLLPEVGTKLNKQEEFGALESVKAASELYSPLSGEVTEINKALAENPGLVNKSCYEDGWLIKMIFSNPSELDELMSEEAYEKYIKSIQE